Protein AF-A0A950GXQ9-F1 (afdb_monomer)

Sequence (50 aa):
LGHTNAEIADALFLSVRTVETHRAHIQQKLRLGSRAELVRYALDHGLLDA

Structure (mmCIF, N/CA/C/O backbone):
data_AF-A0A950GXQ9-F1
#
_entry.id   AF-A0A950GXQ9-F1
#
loop_
_atom_site.group_PDB
_atom_site.id
_atom_site.type_symbol
_atom_site.label_atom_id
_atom_site.label_alt_id
_atom_site.label_comp_id
_atom_site.label_asym_id
_atom_site.label_entity_id
_atom_site.label_seq_id
_atom_site.pdbx_PDB_ins_code
_atom_site.Cartn_x
_atom_site.Cartn_y
_atom_site.Cartn_z
_atom_site.occupancy
_atom_site.B_iso_or_equiv
_atom_site.auth_seq_id
_atom_site.auth_comp_id
_atom_site.auth_asym_id
_atom_site.auth_atom_id
_atom_site.pdbx_PDB_model_num
ATOM 1 N N . LEU A 1 1 ? -2.090 -15.678 5.229 1.00 61.66 1 LEU A N 1
ATOM 2 C CA . LEU A 1 1 ? -0.869 -14.843 5.329 1.00 61.66 1 LEU A CA 1
ATOM 3 C C . LEU A 1 1 ? -0.883 -13.915 4.124 1.00 61.66 1 LEU A C 1
ATOM 5 O O . LEU A 1 1 ? -1.029 -14.415 3.021 1.00 61.66 1 LEU A O 1
ATOM 9 N N . GLY A 1 2 ? -0.896 -12.595 4.325 1.00 83.25 2 GLY A N 1
ATOM 10 C CA . GLY A 1 2 ? -0.954 -11.645 3.205 1.00 83.25 2 GLY A CA 1
ATOM 11 C C . GLY A 1 2 ? 0.392 -11.520 2.486 1.00 83.25 2 GLY A C 1
ATOM 12 O O . GLY A 1 2 ? 1.427 -11.737 3.112 1.00 83.25 2 GLY A O 1
ATOM 13 N N . HIS A 1 3 ? 0.376 -11.113 1.215 1.00 91.88 3 HIS A N 1
ATOM 14 C CA . HIS A 1 3 ? 1.590 -10.983 0.403 1.00 91.88 3 HIS A CA 1
ATOM 15 C C . HIS A 1 3 ? 2.605 -9.973 0.961 1.00 91.88 3 HIS A C 1
ATOM 17 O O . HIS A 1 3 ? 2.240 -8.962 1.572 1.00 91.88 3 HIS A O 1
ATOM 23 N N . THR A 1 4 ? 3.893 -10.215 0.752 1.00 94.94 4 THR A N 1
ATOM 24 C CA . THR A 1 4 ? 4.955 -9.226 0.985 1.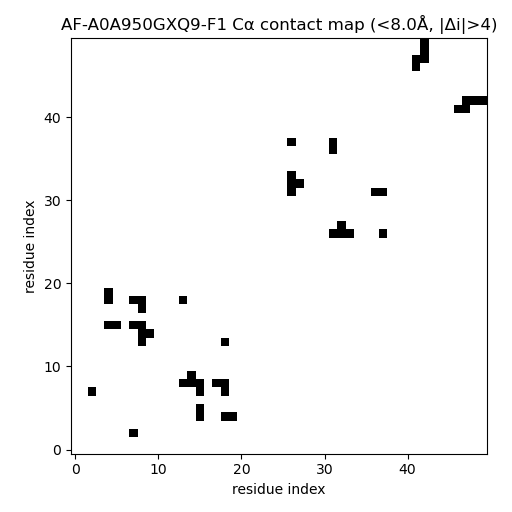00 94.94 4 THR A CA 1
ATOM 25 C C . THR A 1 4 ? 4.950 -8.150 -0.108 1.00 94.94 4 THR A C 1
ATOM 27 O O . THR A 1 4 ? 4.375 -8.340 -1.177 1.00 94.94 4 THR A O 1
ATOM 30 N N . ASN A 1 5 ? 5.613 -7.009 0.120 1.00 95.50 5 ASN A N 1
ATOM 31 C CA . ASN A 1 5 ? 5.731 -5.974 -0.920 1.00 95.50 5 ASN A CA 1
ATOM 32 C C . ASN A 1 5 ? 6.455 -6.496 -2.175 1.00 95.50 5 ASN A C 1
ATOM 34 O O . ASN A 1 5 ? 6.152 -6.039 -3.272 1.00 95.50 5 ASN A O 1
ATOM 38 N N . ALA A 1 6 ? 7.384 -7.446 -2.012 1.00 97.38 6 ALA A N 1
ATOM 39 C CA . ALA A 1 6 ? 8.094 -8.085 -3.117 1.00 97.38 6 ALA A CA 1
ATOM 40 C C . ALA A 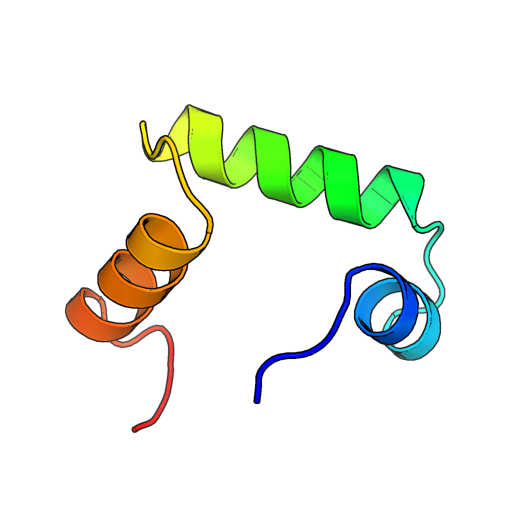1 6 ? 7.170 -8.990 -3.943 1.00 97.38 6 ALA A C 1
ATOM 42 O O . ALA A 1 6 ? 7.168 -8.897 -5.162 1.00 97.38 6 ALA A O 1
ATOM 43 N N . GLU A 1 7 ? 6.328 -9.791 -3.287 1.00 97.88 7 GLU A N 1
ATOM 44 C CA . GLU A 1 7 ? 5.341 -10.643 -3.968 1.00 97.88 7 GLU A CA 1
ATOM 45 C C . GLU A 1 7 ? 4.278 -9.816 -4.704 1.00 97.88 7 GLU A C 1
ATOM 47 O O . GLU A 1 7 ? 3.900 -10.150 -5.820 1.00 97.88 7 GLU A O 1
ATOM 52 N N . ILE A 1 8 ? 3.822 -8.702 -4.114 1.00 96.56 8 ILE A N 1
ATOM 53 C CA . ILE A 1 8 ? 2.882 -7.780 -4.776 1.00 96.56 8 ILE A CA 1
ATOM 54 C C . ILE A 1 8 ? 3.541 -7.124 -5.994 1.00 96.56 8 ILE A C 1
ATOM 56 O O . ILE A 1 8 ? 2.905 -6.970 -7.034 1.00 96.56 8 ILE A O 1
ATOM 60 N N . ALA A 1 9 ? 4.803 -6.712 -5.862 1.00 98.12 9 ALA A N 1
ATOM 61 C CA . ALA A 1 9 ? 5.562 -6.111 -6.950 1.00 98.12 9 ALA A CA 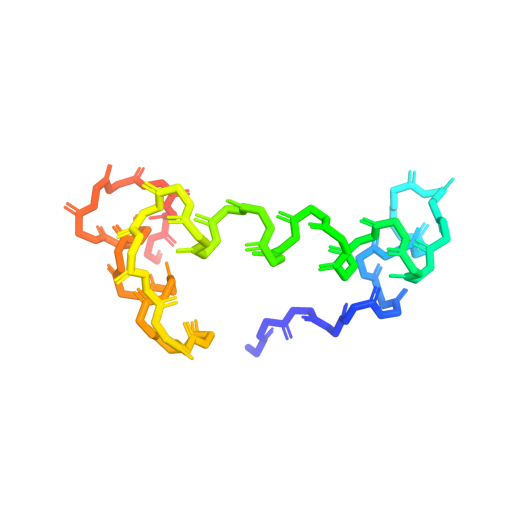1
ATOM 62 C C . ALA A 1 9 ? 5.724 -7.085 -8.125 1.00 98.12 9 ALA A C 1
ATOM 64 O O . ALA A 1 9 ? 5.451 -6.702 -9.260 1.00 98.12 9 ALA A O 1
ATOM 65 N N . ASP A 1 10 ? 6.084 -8.336 -7.838 1.00 98.31 10 ASP A N 1
ATOM 66 C CA . ASP A 1 10 ? 6.219 -9.397 -8.837 1.00 98.31 10 ASP A CA 1
ATOM 67 C C 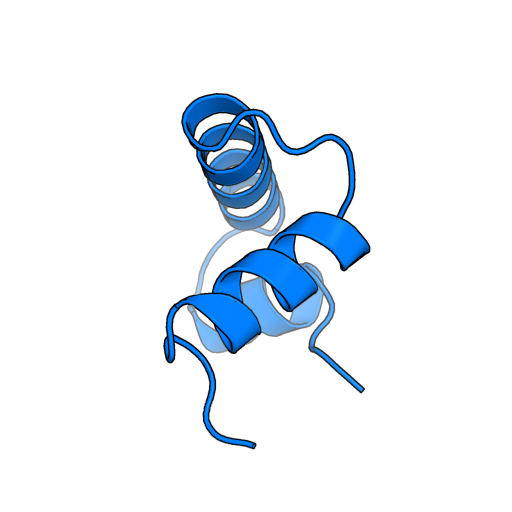. ASP A 1 10 ? 4.884 -9.686 -9.543 1.00 98.31 10 ASP A C 1
ATOM 69 O O . ASP A 1 10 ? 4.795 -9.598 -10.766 1.00 98.31 10 ASP A O 1
ATOM 73 N N . ALA A 1 11 ? 3.807 -9.887 -8.776 1.00 97.62 11 ALA A N 1
ATOM 74 C CA . ALA A 1 11 ? 2.477 -10.179 -9.315 1.00 97.62 11 ALA A CA 1
ATOM 75 C C . ALA A 1 11 ? 1.896 -9.053 -10.192 1.00 97.62 11 ALA A C 1
ATOM 77 O O . ALA A 1 11 ? 1.074 -9.316 -11.071 1.00 97.62 11 ALA A O 1
ATOM 78 N N . LEU A 1 12 ? 2.291 -7.799 -9.946 1.00 97.50 12 LEU A N 1
ATOM 79 C CA . LEU A 1 12 ? 1.803 -6.624 -10.674 1.00 97.50 12 LEU A CA 1
ATOM 80 C C . LEU A 1 12 ? 2.801 -6.080 -11.708 1.00 97.50 12 LEU A C 1
ATOM 82 O O . LEU A 1 12 ? 2.509 -5.063 -12.335 1.00 97.50 12 LEU A O 1
ATOM 86 N N . PHE A 1 13 ? 3.960 -6.724 -11.895 1.00 97.88 13 PHE A N 1
ATOM 87 C CA . PHE A 1 13 ? 5.050 -6.244 -12.758 1.00 97.88 13 PHE A CA 1
ATOM 88 C C . PHE A 1 13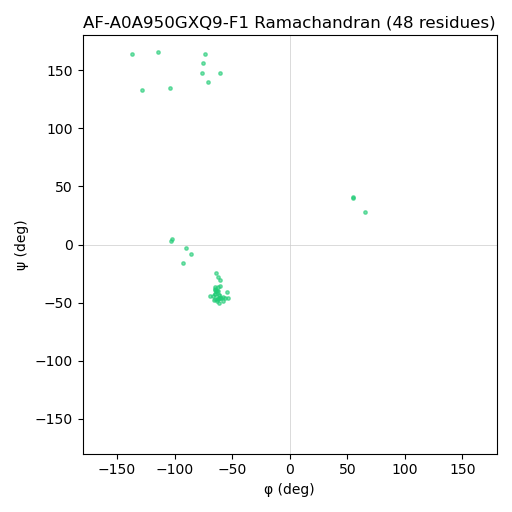 ? 5.515 -4.814 -12.409 1.00 97.88 13 PHE A C 1
ATOM 90 O O . PHE A 1 13 ? 5.793 -3.988 -13.282 1.00 97.88 13 PHE A O 1
ATOM 97 N N . LEU A 1 14 ? 5.586 -4.505 -11.112 1.00 97.50 14 LEU A N 1
ATOM 98 C CA . LEU A 1 14 ? 5.990 -3.206 -10.571 1.00 97.50 14 LEU A CA 1
ATOM 99 C C . LEU A 1 14 ? 7.307 -3.304 -9.798 1.00 97.50 14 LEU A C 1
ATOM 101 O O . LEU A 1 14 ? 7.756 -4.374 -9.406 1.00 97.50 14 LEU A O 1
ATOM 105 N N . SER A 1 15 ? 7.918 -2.152 -9.511 1.00 98.44 15 SER A N 1
ATOM 106 C CA . SER A 1 15 ? 9.020 -2.106 -8.547 1.00 98.44 15 SER A CA 1
ATOM 107 C C . SER A 1 15 ? 8.496 -2.194 -7.108 1.00 98.44 15 SER A C 1
ATOM 109 O O . SER A 1 15 ? 7.440 -1.638 -6.788 1.00 98.44 15 SER A O 1
ATOM 111 N N . VAL A 1 16 ? 9.274 -2.801 -6.205 1.00 98.31 16 VAL A N 1
ATOM 112 C CA . VAL A 1 16 ? 8.965 -2.828 -4.760 1.00 98.31 16 VAL A CA 1
ATOM 113 C C . VAL A 1 16 ? 8.752 -1.412 -4.211 1.00 98.31 16 VAL A C 1
ATOM 115 O O . VAL A 1 16 ? 7.793 -1.165 -3.481 1.00 98.31 16 VAL A O 1
ATOM 118 N N . ARG A 1 17 ? 9.574 -0.449 -4.652 1.00 98.19 17 ARG A N 1
ATOM 119 C CA . ARG A 1 17 ? 9.467 0.968 -4.268 1.00 98.19 17 ARG A CA 1
ATOM 120 C C . ARG A 1 17 ? 8.129 1.590 -4.678 1.00 98.19 17 ARG A C 1
ATOM 122 O O . ARG A 1 17 ? 7.589 2.429 -3.955 1.00 98.19 17 ARG A O 1
ATOM 129 N N . THR A 1 18 ? 7.581 1.189 -5.824 1.00 98.25 18 THR A N 1
ATOM 130 C CA . THR A 1 18 ? 6.261 1.636 -6.288 1.00 98.25 18 THR A CA 1
ATOM 131 C C . THR A 1 18 ? 5.170 1.138 -5.339 1.00 98.25 18 THR A C 1
ATOM 133 O O . THR A 1 18 ? 4.352 1.933 -4.878 1.00 98.25 18 THR A O 1
ATOM 136 N N . VAL A 1 19 ? 5.201 -0.147 -4.969 1.00 97.81 19 VAL A N 1
ATOM 137 C CA . VAL A 1 19 ? 4.252 -0.744 -4.010 1.00 97.81 19 VAL A CA 1
ATOM 138 C C . VAL A 1 19 ? 4.338 -0.061 -2.641 1.00 97.81 19 VAL A C 1
ATOM 140 O O . VAL A 1 19 ? 3.314 0.318 -2.071 1.00 97.81 19 VAL A O 1
ATOM 143 N N . GLU A 1 20 ? 5.551 0.161 -2.131 1.00 97.06 20 GLU A N 1
ATOM 144 C CA . GLU A 1 20 ? 5.786 0.872 -0.868 1.00 97.06 20 GLU A CA 1
ATOM 145 C C . GLU A 1 20 ? 5.199 2.284 -0.881 1.00 97.06 20 GLU A C 1
ATOM 147 O O . GLU A 1 20 ? 4.509 2.679 0.062 1.00 97.06 20 GLU A O 1
ATOM 152 N N . THR A 1 21 ? 5.422 3.015 -1.974 1.00 97.94 21 THR A N 1
ATOM 153 C CA . THR A 1 21 ? 4.918 4.381 -2.158 1.00 97.94 21 THR A CA 1
ATOM 154 C C . THR A 1 21 ? 3.392 4.409 -2.163 1.00 97.94 21 THR A C 1
ATOM 156 O O . THR A 1 21 ? 2.781 5.206 -1.450 1.00 97.94 21 THR A O 1
ATOM 159 N N . HIS A 1 22 ? 2.750 3.508 -2.911 1.00 97.25 22 HIS A N 1
ATOM 160 C CA . HIS A 1 22 ? 1.292 3.409 -2.916 1.00 97.25 22 HIS A CA 1
ATOM 161 C C . HIS A 1 22 ? 0.739 3.063 -1.534 1.00 97.25 22 HIS A C 1
ATOM 163 O O . HIS A 1 22 ? -0.210 3.707 -1.087 1.00 97.25 22 HIS A O 1
ATOM 169 N N . ARG A 1 23 ? 1.358 2.116 -0.819 1.00 95.00 23 ARG A N 1
ATOM 170 C CA . ARG A 1 23 ? 0.948 1.760 0.544 1.00 95.00 23 ARG A CA 1
ATOM 171 C C . ARG A 1 23 ? 1.042 2.954 1.493 1.00 95.00 23 ARG A C 1
ATOM 173 O O . ARG A 1 23 ? 0.098 3.200 2.239 1.00 95.00 23 ARG A O 1
ATOM 180 N N . ALA A 1 24 ? 2.147 3.698 1.447 1.00 95.81 24 ALA A N 1
ATOM 181 C CA . ALA A 1 24 ? 2.343 4.892 2.266 1.00 95.81 24 ALA A CA 1
ATOM 182 C C . ALA A 1 24 ? 1.293 5.971 1.954 1.00 95.81 24 ALA A C 1
ATOM 184 O O . ALA A 1 24 ? 0.695 6.532 2.869 1.00 95.81 24 ALA A O 1
ATOM 185 N N . HIS A 1 25 ? 0.992 6.212 0.674 1.00 97.94 25 HIS A N 1
ATOM 186 C CA . HIS A 1 25 ? -0.057 7.153 0.279 1.00 97.94 25 HIS A CA 1
ATOM 187 C C . HIS A 1 25 ? -1.452 6.717 0.738 1.00 97.94 25 HIS A C 1
ATOM 189 O O . HIS A 1 25 ? -2.234 7.560 1.173 1.00 97.94 25 HIS A O 1
ATOM 195 N N . ILE A 1 26 ? -1.781 5.424 0.656 1.00 96.56 26 ILE A N 1
ATOM 196 C CA . ILE A 1 26 ? -3.061 4.889 1.144 1.00 96.56 26 ILE A CA 1
ATOM 197 C C . ILE A 1 26 ? -3.163 5.088 2.661 1.00 96.56 26 ILE A C 1
ATOM 199 O O . ILE A 1 26 ? -4.147 5.649 3.135 1.00 96.56 26 ILE A O 1
ATOM 203 N N . GLN A 1 27 ? -2.121 4.713 3.409 1.00 96.06 27 GLN A N 1
ATOM 204 C CA . GLN A 1 27 ? -2.043 4.927 4.857 1.00 96.06 27 GLN A CA 1
ATOM 205 C C . GLN A 1 27 ? -2.204 6.405 5.227 1.00 96.06 27 GLN 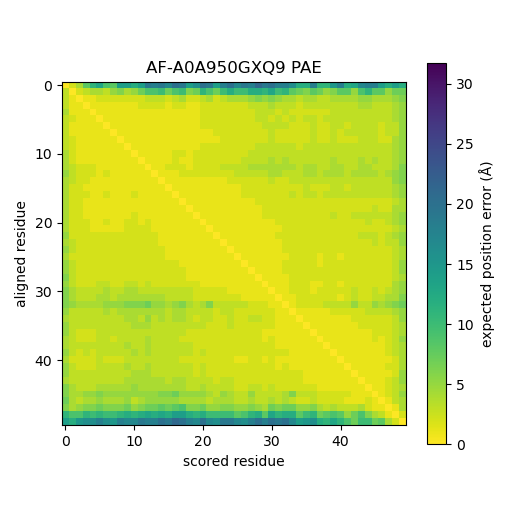A C 1
ATOM 207 O O . GLN A 1 27 ? -3.014 6.733 6.088 1.00 96.06 27 GLN A O 1
ATOM 212 N N . GLN A 1 28 ? -1.522 7.312 4.524 1.00 97.62 28 GLN A N 1
ATOM 213 C CA . GLN A 1 28 ? -1.642 8.753 4.750 1.00 97.62 28 GLN A CA 1
ATOM 214 C C . GLN A 1 28 ? -3.063 9.268 4.472 1.00 97.62 28 GLN A C 1
ATOM 216 O O . GLN A 1 28 ? -3.617 10.007 5.285 1.00 97.62 28 GLN A O 1
ATOM 221 N N . LYS A 1 29 ? -3.666 8.884 3.339 1.00 97.81 29 LYS A N 1
ATOM 222 C CA . LYS A 1 29 ? -5.024 9.314 2.957 1.00 97.81 29 LYS A CA 1
ATOM 223 C C . LYS A 1 29 ? -6.080 8.836 3.950 1.00 97.81 29 LYS A C 1
ATOM 225 O O . LYS A 1 29 ? -7.020 9.572 4.230 1.00 97.81 29 LYS A O 1
ATOM 230 N N . LEU A 1 30 ? -5.900 7.635 4.492 1.00 97.00 30 LEU A N 1
ATOM 231 C CA . LEU A 1 30 ? -6.803 7.032 5.471 1.00 97.00 30 LEU A CA 1
ATOM 232 C C . LEU A 1 30 ? -6.430 7.358 6.926 1.00 97.00 30 LEU A C 1
ATOM 234 O O . LEU A 1 30 ? -7.158 6.972 7.833 1.00 97.00 30 LEU A O 1
ATOM 238 N N . ARG A 1 31 ? -5.322 8.081 7.154 1.00 97.19 31 ARG A N 1
ATOM 239 C CA . ARG A 1 31 ? -4.773 8.406 8.483 1.00 97.19 31 ARG A CA 1
ATOM 240 C C . ARG A 1 31 ? -4.512 7.163 9.348 1.00 97.19 31 ARG A C 1
ATOM 242 O O . ARG A 1 31 ? -4.771 7.177 10.547 1.00 97.19 31 ARG A O 1
ATOM 249 N N . LEU A 1 32 ? -3.984 6.105 8.735 1.00 96.88 32 LEU A N 1
ATOM 250 C CA . LEU A 1 32 ? -3.640 4.840 9.393 1.00 96.88 32 LEU A CA 1
ATOM 251 C C . LEU A 1 32 ? -2.123 4.752 9.597 1.00 96.88 32 LEU A C 1
ATOM 253 O O . LEU A 1 32 ? -1.350 5.046 8.686 1.00 96.88 32 LEU A O 1
ATOM 257 N N . GLY A 1 33 ? -1.693 4.334 10.783 1.00 94.12 33 GLY A N 1
ATOM 258 C CA . GLY A 1 33 ? -0.292 4.225 11.185 1.00 94.12 33 GLY A CA 1
ATOM 259 C C . GLY A 1 33 ? 0.328 2.848 10.953 1.00 94.12 33 GLY A C 1
ATOM 260 O O . GLY A 1 33 ? 1.553 2.723 10.953 1.00 94.12 33 GLY A O 1
ATOM 261 N N . SER A 1 34 ? -0.471 1.798 10.734 1.00 93.19 34 SER A N 1
ATOM 262 C CA . SER A 1 34 ? 0.067 0.442 10.571 1.00 93.19 34 SER A CA 1
ATOM 263 C C . SER A 1 34 ? -0.565 -0.374 9.444 1.00 93.19 34 SER A C 1
ATOM 265 O O . SER A 1 34 ? -1.629 -0.075 8.902 1.00 93.19 34 SER A O 1
ATOM 267 N N . ARG A 1 35 ? 0.122 -1.460 9.065 1.00 89.31 35 ARG A N 1
ATOM 268 C CA . ARG A 1 35 ? -0.419 -2.457 8.128 1.00 89.31 35 ARG A CA 1
ATOM 269 C C . ARG A 1 35 ? -1.638 -3.170 8.720 1.00 89.31 35 ARG A C 1
ATOM 271 O O . ARG A 1 35 ? -2.562 -3.475 7.980 1.00 89.31 35 ARG A O 1
ATOM 278 N N . ALA A 1 36 ? -1.633 -3.430 10.028 1.00 91.88 36 ALA A N 1
ATOM 279 C CA . ALA A 1 36 ? -2.740 -4.091 10.713 1.00 91.88 36 ALA A CA 1
ATOM 280 C C . ALA A 1 36 ? -4.009 -3.227 10.689 1.00 91.88 36 ALA A C 1
ATOM 282 O O . ALA A 1 36 ? -5.085 -3.730 10.384 1.00 91.88 36 ALA A O 1
ATOM 283 N N . GLU A 1 37 ? -3.866 -1.922 10.922 1.00 94.69 37 GLU A N 1
ATOM 284 C CA . GLU A 1 37 ? -4.965 -0.958 10.801 1.00 94.69 37 GLU A CA 1
ATOM 285 C C . GLU A 1 37 ? -5.507 -0.882 9.374 1.00 94.69 37 GLU A C 1
ATOM 287 O O . GLU A 1 37 ? -6.716 -0.843 9.188 1.00 94.69 37 GLU A O 1
ATOM 292 N N . LEU A 1 38 ? -4.635 -0.931 8.360 1.00 93.12 38 LEU A N 1
ATOM 293 C CA . LEU A 1 38 ? -5.068 -0.964 6.962 1.00 93.12 38 LEU A CA 1
ATOM 294 C C . LEU A 1 38 ? -5.884 -2.223 6.630 1.00 93.12 38 LEU A C 1
ATOM 296 O O . LEU A 1 38 ? -6.884 -2.134 5.924 1.00 93.12 38 LEU A O 1
ATOM 300 N N . VAL A 1 39 ? -5.490 -3.387 7.157 1.00 92.25 39 VAL A N 1
ATOM 301 C CA . VAL A 1 39 ? -6.255 -4.635 6.989 1.00 92.25 39 VAL A CA 1
ATOM 302 C C . VAL A 1 39 ? -7.596 -4.557 7.718 1.00 92.25 39 VAL A C 1
ATOM 304 O O . VAL A 1 39 ? -8.617 -4.921 7.142 1.00 92.25 39 VAL A O 1
ATOM 307 N N . ARG A 1 40 ? -7.613 -4.046 8.957 1.00 93.50 40 ARG A N 1
ATOM 308 C CA . ARG A 1 40 ? -8.852 -3.829 9.717 1.00 93.50 40 ARG A CA 1
ATOM 309 C C . ARG A 1 40 ? -9.804 -2.904 8.962 1.00 93.50 40 ARG A C 1
ATOM 311 O O . ARG A 1 40 ? -10.952 -3.271 8.761 1.00 93.50 40 ARG A O 1
ATOM 318 N N . TYR A 1 41 ? -9.300 -1.768 8.480 1.00 95.25 41 TYR A N 1
ATOM 319 C CA . TYR A 1 41 ? -10.066 -0.820 7.675 1.00 95.25 41 TYR A CA 1
ATOM 320 C C . TYR A 1 41 ? -10.708 -1.502 6.463 1.00 95.25 41 TYR A C 1
ATOM 322 O O . TYR A 1 41 ? -11.891 -1.306 6.200 1.00 95.25 41 TYR A O 1
ATOM 330 N N . ALA A 1 42 ? -9.940 -2.328 5.747 1.00 94.06 42 ALA A N 1
ATOM 331 C CA . ALA A 1 42 ? -10.426 -3.025 4.567 1.00 94.06 42 ALA A CA 1
ATOM 332 C C . ALA A 1 42 ? -11.534 -4.046 4.888 1.00 94.06 42 ALA A C 1
ATOM 334 O O . ALA A 1 42 ? -12.505 -4.120 4.142 1.00 94.06 42 ALA A O 1
ATOM 335 N N . LEU A 1 43 ? -11.438 -4.770 6.009 1.00 93.94 43 LEU A N 1
ATOM 336 C CA . LEU A 1 43 ? -12.504 -5.663 6.486 1.00 93.94 43 LEU A CA 1
ATOM 337 C C . LEU A 1 43 ? -13.766 -4.884 6.879 1.00 93.94 43 LEU A C 1
ATOM 339 O O . LEU A 1 43 ? -14.859 -5.224 6.436 1.00 93.94 43 LEU A O 1
ATOM 343 N N . ASP A 1 44 ? -13.612 -3.807 7.654 1.00 94.75 44 ASP A N 1
ATOM 344 C CA . ASP A 1 44 ? -14.736 -2.999 8.146 1.00 94.75 44 ASP A CA 1
ATOM 345 C C . ASP A 1 44 ? -15.515 -2.320 7.000 1.00 94.75 4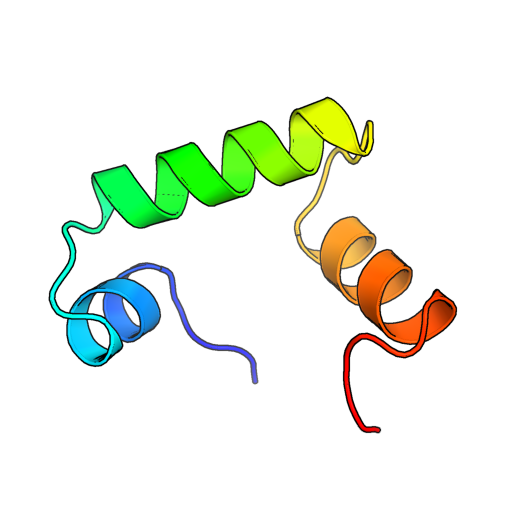4 ASP A C 1
ATOM 347 O O . ASP A 1 44 ? -16.694 -2.007 7.150 1.00 94.75 44 ASP A O 1
ATOM 351 N N . HIS A 1 45 ? -14.867 -2.107 5.847 1.00 95.31 45 HIS A N 1
ATOM 352 C CA . HIS A 1 45 ? -15.460 -1.491 4.653 1.00 95.31 45 HIS A CA 1
ATOM 353 C C . HIS A 1 45 ? -15.828 -2.502 3.553 1.00 95.31 45 HIS A C 1
ATOM 355 O O . HIS A 1 45 ? -16.224 -2.084 2.466 1.00 95.31 45 HIS A O 1
ATOM 361 N N . GLY A 1 46 ? -15.688 -3.812 3.793 1.00 94.19 46 GLY A N 1
ATOM 362 C CA . GLY A 1 46 ? -16.011 -4.847 2.801 1.00 94.19 46 GLY A CA 1
ATOM 363 C C . GLY A 1 46 ? -15.120 -4.825 1.551 1.00 94.19 46 GLY A C 1
ATOM 364 O O . GLY A 1 46 ? -15.559 -5.206 0.473 1.00 94.19 46 GLY A O 1
ATOM 365 N N . LEU A 1 47 ? -13.877 -4.344 1.676 1.00 92.25 47 LEU A N 1
ATOM 366 C CA . LEU A 1 47 ? -12.869 -4.330 0.603 1.00 92.25 47 LEU A CA 1
ATOM 367 C C . LEU A 1 47 ? -12.072 -5.641 0.518 1.00 92.25 47 LEU A C 1
ATOM 369 O O . LEU A 1 47 ? -11.254 -5.809 -0.386 1.00 92.25 47 LEU A O 1
ATOM 373 N N . LEU A 1 48 ? -12.261 -6.530 1.490 1.00 87.44 48 LEU A N 1
ATOM 374 C CA . LEU A 1 48 ? -11.696 -7.870 1.530 1.00 87.44 48 LEU A CA 1
ATOM 375 C C . LEU A 1 48 ? -12.832 -8.851 1.792 1.00 87.44 48 LEU A C 1
ATOM 377 O O . LEU A 1 48 ? -13.621 -8.641 2.715 1.00 87.44 48 LEU A O 1
ATOM 381 N N . ASP A 1 49 ? -12.870 -9.921 1.008 1.00 75.62 49 ASP A N 1
ATOM 382 C CA . ASP A 1 49 ? -13.706 -11.075 1.312 1.00 75.62 49 ASP A CA 1
ATOM 383 C C . ASP A 1 49 ? -13.112 -11.820 2.520 1.00 75.62 49 ASP A C 1
ATOM 385 O O . ASP A 1 49 ? -11.885 -11.903 2.668 1.00 75.62 49 ASP A O 1
ATOM 389 N N . ALA A 1 50 ? -13.988 -12.293 3.410 1.00 59.97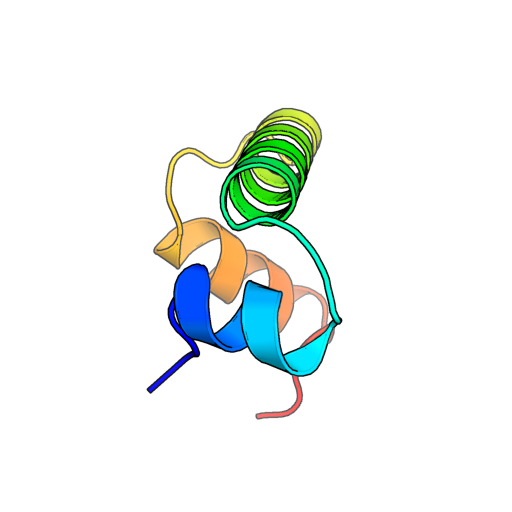 50 ALA A N 1
ATOM 390 C CA . ALA A 1 50 ? -13.619 -13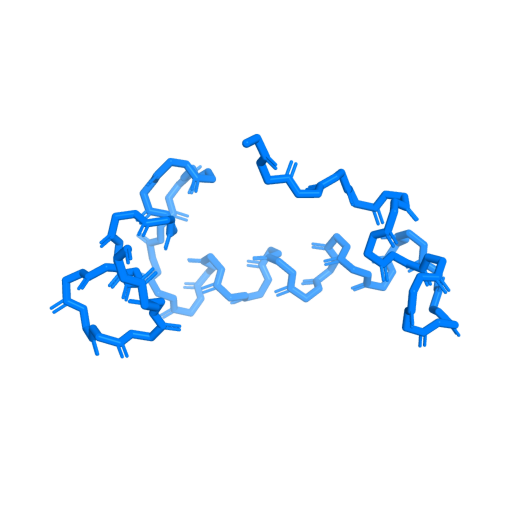.017 4.629 1.00 59.97 50 ALA A CA 1
ATOM 391 C C . ALA A 1 50 ? -13.150 -14.452 4.343 1.00 59.97 50 ALA A C 1
ATOM 393 O O . ALA A 1 50 ? -13.762 -15.113 3.474 1.00 59.97 50 ALA A O 1
#

Foldseek 3Di:
DDDDLVRVCVVVVHDSVVSVVVVVVVCVVVVHDDPVVVVVVCVVVVVDDD

Secondary structure (DSSP, 8-state):
-PPPHHHHHHHTT--HHHHHHHHHHHHHHHT--SHHHHHHHHHHTT-S--

Nearest PDB structures (foldseek):
  4wul-assembly1_A  TM=9.655E-01  e=4.428E-03  unclassified
  4wul-assembly1_B  TM=9.542E-01  e=5.108E-03  unclassified
  5hev-assembly1_A  TM=9.695E-01  e=7.298E-03  Enterococcus faecium SD3B-2
  1fse-assembly2_C  TM=9.071E-01  e=1.718E-02  Bacillus subtilis
  4yn8-assembly1_A  TM=8.917E-01  e=3.266E-02  Corynebacterium diphtheriae

Solvent-accessible surface area (backbone atoms only — not comparable to full-atom values): 3062 Å² total; per-residue (Å²): 136,81,82,51,58,60,55,50,10,61,78,67,78,47,53,46,67,56,47,52,51,53,51,51,50,52,29,60,78,70,72,42,92,47,72,67,53,51,52,49,51,31,51,79,68,66,74,46,88,131

pLDDT: mean 93.64, std 7.84, range [59.97, 98.44]

Radius of gyration: 11.4 Å; Cα contacts (8 Å, |Δi|>4): 26; chains: 1; bounding box: 26×24×24 Å

Mean predicted aligned error: 3.03 Å